Protein AF-A0A830BCZ6-F1 (afdb_monomer_lite)

Radius of gyration: 36.35 Å; chains: 1; bounding box: 75×48×83 Å

Foldseek 3Di:
DVVVVVVVVVVVVVVPPPDDDDDDDDDDDDDDPDDDDPPVVVVVVVVVVVVVVVVVVVCVVVVNDDDPPPDDDCVVVVPDDDCVVVVVCPDPDDPQVPDPVSVVVVVVVVVVVQVVCVVVVNHDDDVCPDPVNVVVVPPD

Structure (mmCIF, N/CA/C/O backbone):
data_AF-A0A830BCZ6-F1
#
_entry.id   AF-A0A830BCZ6-F1
#
loop_
_atom_site.group_PDB
_atom_site.id
_atom_site.type_symbol
_atom_site.label_atom_id
_atom_site.label_alt_id
_atom_site.label_comp_id
_atom_site.label_asym_id
_atom_site.label_entity_id
_atom_site.label_seq_id
_atom_site.pdbx_PDB_ins_code
_atom_site.Cartn_x
_atom_site.Cartn_y
_atom_site.Cartn_z
_atom_site.occupancy
_atom_site.B_iso_or_equiv
_atom_site.auth_seq_id
_atom_site.auth_comp_id
_atom_site.auth_asym_id
_atom_site.auth_atom_id
_atom_site.pdbx_PDB_model_num
ATOM 1 N N . MET A 1 1 ? 10.180 -6.111 14.482 1.00 52.12 1 MET A N 1
ATOM 2 C CA . MET A 1 1 ? 9.856 -5.967 13.036 1.00 52.12 1 MET A CA 1
ATOM 3 C C . MET A 1 1 ? 9.671 -4.517 12.571 1.00 52.12 1 MET A C 1
ATOM 5 O O . MET A 1 1 ? 10.263 -4.176 11.556 1.00 52.12 1 MET A O 1
ATOM 9 N N . ARG A 1 2 ? 8.943 -3.648 13.299 1.00 51.16 2 ARG A N 1
ATOM 10 C CA . ARG A 1 2 ? 8.763 -2.207 12.967 1.00 51.16 2 ARG A CA 1
ATOM 11 C C . ARG A 1 2 ? 10.076 -1.423 12.791 1.00 51.16 2 ARG A C 1
ATOM 13 O O . ARG A 1 2 ? 10.206 -0.626 11.871 1.00 51.16 2 ARG A O 1
ATOM 20 N N . GLU A 1 3 ? 11.080 -1.744 13.604 1.00 49.16 3 GLU A N 1
ATOM 21 C CA . GLU A 1 3 ? 12.450 -1.207 13.534 1.00 49.16 3 GLU A CA 1
ATOM 22 C C . GLU A 1 3 ? 13.163 -1.466 12.193 1.00 49.16 3 GLU A C 1
ATOM 24 O O . GLU A 1 3 ? 13.916 -0.620 11.716 1.00 49.16 3 GLU A O 1
ATOM 29 N N . ARG A 1 4 ? 12.925 -2.621 11.551 1.00 54.00 4 ARG A N 1
ATOM 30 C CA . ARG A 1 4 ? 13.606 -3.001 10.298 1.00 54.00 4 ARG A CA 1
ATOM 31 C C . ARG A 1 4 ? 13.072 -2.224 9.091 1.00 54.00 4 ARG A C 1
ATOM 33 O O . ARG A 1 4 ? 13.857 -1.855 8.223 1.00 54.00 4 ARG A O 1
ATOM 40 N N . VAL A 1 5 ? 11.772 -1.921 9.066 1.00 60.75 5 VAL A N 1
ATOM 41 C CA . VAL A 1 5 ? 11.138 -1.150 7.981 1.00 60.75 5 VAL A CA 1
ATOM 42 C C . VAL A 1 5 ? 11.576 0.319 8.025 1.00 60.75 5 VAL A C 1
ATOM 44 O O . VAL A 1 5 ? 11.979 0.871 7.002 1.00 60.75 5 VAL A O 1
ATOM 47 N N . ASN A 1 6 ? 11.624 0.931 9.215 1.00 57.00 6 ASN A N 1
ATOM 48 C CA . ASN A 1 6 ? 12.098 2.315 9.368 1.00 57.00 6 ASN A CA 1
ATOM 49 C C . ASN A 1 6 ? 13.604 2.481 9.086 1.00 57.00 6 ASN A C 1
ATOM 51 O O . ASN A 1 6 ? 14.035 3.541 8.628 1.00 57.00 6 ASN A O 1
ATOM 55 N N . ARG A 1 7 ? 14.408 1.426 9.277 1.00 55.53 7 ARG A N 1
ATOM 56 C CA . ARG A 1 7 ? 15.836 1.420 8.911 1.00 55.53 7 ARG A CA 1
ATOM 57 C C . ARG A 1 7 ? 16.056 1.412 7.389 1.00 55.53 7 ARG A C 1
ATOM 59 O O . ARG A 1 7 ? 16.981 2.061 6.908 1.00 55.53 7 ARG A O 1
ATOM 66 N N . LEU A 1 8 ? 15.179 0.747 6.631 1.00 57.09 8 LEU A N 1
ATOM 67 C CA . LEU A 1 8 ? 15.207 0.678 5.159 1.00 57.09 8 LEU A CA 1
ATOM 68 C C . LEU A 1 8 ? 14.741 1.972 4.469 1.00 57.09 8 LEU A C 1
ATOM 70 O O . LEU A 1 8 ? 15.201 2.291 3.368 1.00 57.09 8 LEU A O 1
ATOM 74 N N . LEU A 1 9 ? 13.867 2.743 5.122 1.00 58.44 9 LEU A N 1
ATOM 75 C CA . LEU A 1 9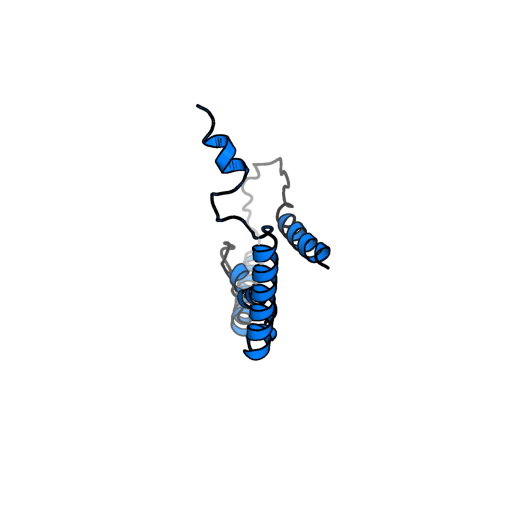 ? 13.459 4.067 4.643 1.00 58.44 9 LEU A CA 1
ATOM 76 C C . LEU A 1 9 ? 14.548 5.129 4.886 1.00 58.44 9 LEU A C 1
ATOM 78 O O . LEU A 1 9 ? 14.776 5.968 4.017 1.00 58.44 9 LEU A O 1
ATOM 82 N N . ARG A 1 10 ? 15.305 5.051 5.995 1.00 52.47 10 ARG A N 1
ATOM 83 C CA . ARG A 1 10 ? 16.457 5.945 6.251 1.00 52.47 10 ARG A CA 1
ATOM 84 C C . ARG A 1 10 ? 17.694 5.630 5.402 1.00 52.47 10 ARG A C 1
ATOM 86 O O . ARG A 1 10 ? 18.443 6.545 5.073 1.00 52.47 10 ARG A O 1
ATOM 93 N N . SER A 1 11 ? 17.910 4.377 4.998 1.00 52.38 11 SER A N 1
ATOM 94 C CA . SER A 1 11 ? 19.041 4.014 4.127 1.00 52.38 11 SER A CA 1
ATOM 95 C C . SER A 1 11 ? 18.840 4.412 2.656 1.00 52.38 11 SER A C 1
ATOM 97 O O . SER A 1 11 ? 19.822 4.596 1.936 1.00 52.38 11 SER A O 1
ATOM 99 N N . ASN A 1 12 ? 17.594 4.622 2.214 1.00 51.78 12 ASN A N 1
ATOM 100 C CA . ASN A 1 12 ? 17.282 5.040 0.842 1.00 51.78 12 ASN A CA 1
ATOM 101 C C . ASN A 1 12 ? 17.456 6.547 0.572 1.00 51.78 12 ASN A C 1
ATOM 103 O O . ASN A 1 12 ? 17.588 6.920 -0.592 1.00 51.78 12 ASN A O 1
ATOM 107 N N . LEU A 1 13 ? 17.523 7.407 1.599 1.00 53.03 13 LEU A N 1
ATOM 108 C CA . LEU A 1 13 ? 17.839 8.838 1.421 1.00 53.03 13 LEU A CA 1
ATOM 109 C C . LEU A 1 13 ? 19.349 9.140 1.369 1.00 53.03 13 LEU A C 1
ATOM 111 O O . LEU A 1 13 ? 19.746 10.163 0.817 1.00 53.03 13 LEU A O 1
ATOM 115 N N . ASN A 1 14 ? 20.203 8.247 1.879 1.00 49.62 14 ASN A N 1
ATOM 116 C CA . ASN A 1 14 ? 21.657 8.465 1.933 1.00 49.62 14 ASN A CA 1
ATOM 117 C C . ASN A 1 14 ? 22.426 7.851 0.749 1.00 49.62 14 ASN A C 1
ATOM 119 O O . ASN A 1 14 ? 23.637 8.028 0.643 1.00 49.62 14 ASN A O 1
ATOM 123 N N . LYS A 1 15 ? 21.743 7.163 -0.178 1.00 47.94 15 LYS A N 1
ATOM 124 C CA . LYS A 1 15 ? 22.367 6.590 -1.386 1.00 47.94 15 LYS A CA 1
ATOM 125 C C . LYS A 1 15 ? 22.443 7.569 -2.570 1.00 47.94 15 LYS A C 1
ATOM 127 O O . LYS A 1 15 ? 23.009 7.235 -3.603 1.00 47.94 15 LYS A O 1
ATOM 132 N N . THR A 1 16 ? 21.917 8.787 -2.417 1.00 52.16 16 THR A N 1
ATOM 133 C CA . THR A 1 16 ? 21.953 9.863 -3.430 1.00 52.16 16 THR A CA 1
ATOM 134 C C . THR A 1 16 ? 22.874 11.033 -3.063 1.00 52.16 16 THR A C 1
ATOM 136 O O . THR A 1 16 ? 22.739 12.112 -3.628 1.00 52.16 16 THR A O 1
ATOM 139 N N . ARG A 1 17 ? 23.823 10.851 -2.135 1.00 51.56 17 ARG A N 1
ATOM 140 C CA . ARG A 1 17 ? 24.838 11.862 -1.784 1.00 51.56 17 ARG A CA 1
ATOM 141 C C . ARG A 1 17 ? 26.237 11.248 -1.704 1.00 51.56 17 ARG A C 1
ATOM 143 O O . ARG A 1 17 ? 26.837 11.234 -0.642 1.00 51.56 17 ARG A O 1
ATOM 150 N N . LYS A 1 18 ? 26.745 10.686 -2.802 1.00 46.97 18 LYS A N 1
ATOM 151 C CA . LYS A 1 18 ? 28.166 10.311 -2.944 1.00 46.97 18 LYS A CA 1
ATOM 152 C C . LYS A 1 18 ? 28.578 10.351 -4.416 1.00 46.97 18 LYS A C 1
ATOM 154 O O . LYS A 1 18 ? 28.673 9.321 -5.065 1.00 46.97 18 LYS A O 1
ATOM 159 N N . VAL A 1 19 ? 28.765 11.568 -4.914 1.00 46.22 19 VAL A N 1
ATOM 160 C CA . VAL A 1 19 ? 29.844 11.953 -5.840 1.00 46.22 19 VAL A CA 1
ATOM 161 C C . VAL A 1 19 ? 29.972 13.471 -5.727 1.00 46.22 19 VAL A C 1
ATOM 163 O O . VAL A 1 19 ? 29.390 14.230 -6.490 1.00 46.22 19 VAL A O 1
ATOM 166 N N . ALA A 1 20 ? 30.651 13.906 -4.670 1.00 46.62 20 ALA A N 1
ATOM 167 C CA . ALA A 1 20 ? 31.308 15.201 -4.636 1.00 46.62 20 ALA A CA 1
ATOM 168 C C . ALA A 1 20 ? 32.793 14.873 -4.789 1.00 46.62 20 ALA A C 1
ATOM 170 O O . ALA A 1 20 ? 33.416 14.382 -3.851 1.00 46.62 20 ALA A O 1
ATOM 171 N N . ILE A 1 21 ? 33.302 15.022 -6.008 1.00 46.19 21 ILE A N 1
ATOM 172 C CA . ILE A 1 21 ? 34.733 15.013 -6.296 1.00 46.19 21 ILE A CA 1
ATOM 173 C C . ILE A 1 21 ? 35.064 16.469 -6.630 1.00 46.19 21 ILE A C 1
ATOM 175 O O . ILE A 1 21 ? 34.479 17.001 -7.576 1.00 46.19 21 ILE A O 1
ATOM 179 N N . PRO A 1 22 ? 35.931 17.141 -5.857 1.00 48.66 22 PRO A N 1
ATOM 180 C CA . PRO A 1 22 ? 36.467 18.431 -6.245 1.00 48.66 22 PRO A CA 1
ATOM 181 C C . PRO A 1 22 ? 37.567 18.178 -7.278 1.00 48.66 22 PRO A C 1
ATOM 183 O O . PRO A 1 22 ? 38.610 17.623 -6.945 1.00 48.66 22 PRO A O 1
ATOM 186 N N . ILE A 1 23 ? 37.336 18.549 -8.536 1.00 44.09 23 ILE A N 1
ATOM 187 C CA . ILE A 1 23 ? 38.417 18.630 -9.521 1.00 44.09 23 ILE A CA 1
ATOM 188 C C . ILE A 1 23 ? 38.796 20.100 -9.615 1.00 44.09 23 ILE A C 1
ATOM 190 O O . ILE A 1 23 ? 38.206 20.891 -10.347 1.00 44.09 23 ILE A O 1
ATOM 194 N N . SER A 1 24 ? 39.755 20.457 -8.771 1.00 44.53 24 SER A N 1
ATOM 195 C CA . SER A 1 24 ? 40.720 21.496 -9.071 1.00 44.53 24 SER A CA 1
ATOM 196 C C . SER A 1 24 ? 41.476 21.145 -10.354 1.00 44.53 24 SER A C 1
ATOM 198 O O . SER A 1 24 ? 41.811 19.980 -10.564 1.00 44.53 24 SER A O 1
ATOM 200 N N . LEU A 1 25 ? 41.871 22.195 -11.072 1.00 41.56 25 LEU A N 1
ATOM 201 C CA . LEU A 1 25 ? 42.977 22.254 -12.029 1.00 41.56 25 LEU A CA 1
ATOM 202 C C . LEU A 1 25 ? 42.684 21.949 -13.511 1.00 41.56 25 LEU A C 1
ATOM 204 O O . LEU A 1 25 ? 42.036 20.977 -13.884 1.00 41.56 25 LEU A O 1
ATOM 208 N N . SER A 1 26 ? 43.271 22.833 -14.323 1.00 39.03 26 SER A N 1
ATOM 209 C CA . SER A 1 26 ? 43.520 22.779 -15.768 1.00 39.03 26 SER A CA 1
ATOM 210 C C . SER A 1 26 ? 42.316 22.870 -16.710 1.00 39.03 26 SER A C 1
ATOM 212 O O . SER A 1 26 ? 41.943 21.932 -17.406 1.00 39.03 26 SER A O 1
ATOM 214 N N . ILE A 1 27 ? 41.795 24.093 -16.807 1.00 49.62 27 ILE A N 1
ATOM 215 C CA . ILE A 1 27 ? 41.535 24.717 -18.110 1.00 49.62 27 ILE A CA 1
ATOM 216 C C . ILE A 1 27 ? 42.897 24.880 -18.812 1.00 49.62 27 ILE A C 1
ATOM 218 O O . ILE A 1 27 ? 43.868 25.230 -18.144 1.00 49.62 27 ILE A O 1
ATOM 222 N N . LEU A 1 28 ? 42.920 24.663 -20.134 1.00 43.16 28 LEU A N 1
ATOM 223 C CA . LEU A 1 28 ? 44.060 24.626 -21.071 1.00 43.16 28 LEU A CA 1
ATOM 224 C C . LEU A 1 28 ? 44.629 23.222 -21.338 1.00 43.16 28 LEU A C 1
ATOM 226 O O . LEU A 1 28 ? 45.615 22.800 -20.748 1.00 43.16 28 LEU A O 1
ATOM 230 N N . CYS A 1 29 ? 44.075 22.556 -22.348 1.00 32.72 29 CYS A N 1
ATOM 231 C CA . CYS A 1 29 ? 44.924 21.986 -23.387 1.00 32.72 29 CYS A CA 1
ATOM 232 C C . CYS A 1 29 ? 44.204 22.161 -24.726 1.00 32.72 29 CYS A C 1
ATOM 234 O O . CYS A 1 29 ? 43.137 21.598 -24.973 1.00 32.72 29 CYS A O 1
ATOM 236 N N . SER A 1 30 ? 44.754 23.079 -25.507 1.00 41.44 30 SER A N 1
ATOM 237 C CA . SER A 1 30 ? 44.387 23.409 -26.873 1.00 41.44 30 SER A CA 1
ATOM 238 C C . SER A 1 30 ? 44.472 22.192 -27.793 1.00 41.44 30 SER A C 1
ATOM 240 O O . SER A 1 30 ? 45.204 21.250 -27.518 1.00 41.44 30 SER A O 1
ATOM 242 N N . CYS A 1 31 ? 43.732 22.272 -28.901 1.00 44.41 31 CYS A N 1
ATOM 243 C CA . CYS A 1 31 ? 43.979 21.596 -30.172 1.00 44.41 31 CYS A CA 1
ATOM 244 C C . CYS A 1 31 ? 45.229 20.707 -30.238 1.00 44.41 31 CYS A C 1
ATOM 246 O O . CYS A 1 31 ? 46.338 21.214 -30.378 1.00 44.41 31 CYS A O 1
ATOM 248 N N . GLU A 1 32 ? 45.012 19.400 -30.360 1.00 41.47 32 GLU A N 1
ATOM 249 C CA . GLU A 1 32 ? 45.875 18.574 -31.198 1.00 41.47 32 GLU A CA 1
ATOM 250 C C . GLU A 1 32 ? 44.998 17.749 -32.145 1.00 41.47 32 GLU A C 1
ATOM 252 O O . GLU A 1 32 ? 44.733 16.561 -31.979 1.00 41.47 32 GLU A O 1
ATOM 257 N N . MET A 1 33 ? 44.469 18.451 -33.149 1.00 48.62 33 MET A N 1
ATOM 258 C CA . MET A 1 33 ? 44.138 17.836 -34.425 1.00 48.62 33 MET A CA 1
ATOM 259 C C . MET A 1 33 ? 45.460 17.652 -35.169 1.00 48.62 33 MET A C 1
ATOM 261 O O . MET A 1 33 ? 45.967 18.611 -35.743 1.00 48.62 33 MET A O 1
ATOM 265 N N . SER A 1 34 ? 46.010 16.439 -35.169 1.00 39.25 34 SER A N 1
ATOM 266 C CA . SER A 1 34 ? 47.044 16.062 -36.132 1.00 39.25 34 SER A CA 1
ATOM 267 C C . SER A 1 34 ? 46.750 14.696 -36.739 1.00 39.25 34 SER A C 1
ATOM 269 O O . SER A 1 34 ? 46.638 13.667 -36.079 1.00 39.25 34 SER A O 1
ATOM 271 N N . VAL A 1 35 ? 46.548 14.780 -38.046 1.00 53.47 35 VAL A N 1
ATOM 272 C CA . VAL A 1 35 ? 46.290 13.770 -39.066 1.00 53.47 35 VAL A CA 1
ATOM 273 C C . VAL A 1 35 ? 47.262 12.583 -39.043 1.00 53.47 35 VAL A C 1
ATOM 275 O O . VAL A 1 35 ? 48.473 12.756 -38.977 1.00 53.47 35 VAL A O 1
ATOM 278 N N . GLY A 1 36 ? 46.728 11.368 -39.216 1.00 40.03 36 GLY A N 1
ATOM 279 C CA . GLY A 1 36 ? 47.533 10.180 -39.508 1.00 40.03 36 GLY A CA 1
ATOM 280 C C . GLY A 1 36 ? 46.730 8.876 -39.578 1.00 40.03 36 GLY A C 1
ATOM 281 O O . GLY A 1 36 ? 46.380 8.317 -38.547 1.00 40.03 36 GLY A O 1
ATOM 282 N N . SER A 1 37 ? 46.520 8.362 -40.800 1.00 43.09 37 SER A N 1
ATOM 283 C CA . SER A 1 37 ? 45.940 7.059 -41.216 1.00 43.09 37 SER A CA 1
ATOM 284 C C . SER A 1 37 ? 44.405 6.966 -41.418 1.00 43.09 37 SER A C 1
ATOM 286 O O . SER A 1 37 ? 43.611 6.639 -40.537 1.00 43.09 37 SER A O 1
ATOM 288 N N . SER A 1 38 ? 43.983 7.199 -42.669 1.00 56.03 38 SER A N 1
ATOM 289 C CA . SER A 1 38 ? 42.585 7.269 -43.133 1.00 56.03 38 SER A CA 1
ATOM 290 C C . SER A 1 38 ? 41.793 5.952 -43.063 1.00 56.03 38 SER A C 1
ATOM 292 O O . SER A 1 38 ? 40.565 5.982 -43.016 1.00 56.03 38 SER A O 1
ATOM 294 N N . LEU A 1 39 ? 42.448 4.787 -43.004 1.00 53.34 39 LEU A N 1
ATOM 295 C CA . LEU A 1 39 ? 41.757 3.488 -43.018 1.00 53.34 39 LEU A CA 1
ATOM 296 C C . LEU A 1 39 ? 41.346 3.000 -41.616 1.00 53.34 39 LEU A C 1
ATOM 298 O O . LEU A 1 39 ? 40.351 2.292 -41.476 1.00 53.34 39 LEU A O 1
ATOM 302 N N . GLY A 1 40 ? 42.091 3.373 -40.570 1.00 65.31 40 GLY A N 1
ATOM 303 C CA . GLY A 1 40 ? 41.769 3.012 -39.182 1.00 65.31 40 GLY A CA 1
ATOM 304 C C . GLY A 1 40 ? 40.559 3.782 -38.648 1.00 65.31 40 GLY A C 1
ATOM 305 O O . GLY A 1 40 ? 39.695 3.207 -37.992 1.00 65.31 40 GLY A O 1
ATOM 306 N N . SER A 1 41 ? 40.448 5.061 -39.016 1.00 73.19 41 SER A N 1
ATOM 307 C CA . SER A 1 41 ? 39.318 5.926 -38.654 1.00 73.19 41 SER A CA 1
ATOM 308 C C . SER A 1 41 ? 37.983 5.412 -39.216 1.00 73.19 41 SER A C 1
ATOM 310 O O . SER A 1 41 ? 37.017 5.267 -38.468 1.00 73.19 41 SER A O 1
ATOM 312 N N . LEU A 1 42 ? 37.945 5.022 -40.498 1.00 80.00 42 LEU A N 1
ATOM 313 C CA . LEU A 1 42 ? 36.751 4.451 -41.138 1.00 80.00 42 LEU A CA 1
ATOM 314 C C . LEU A 1 42 ? 36.332 3.107 -40.528 1.00 80.00 42 LEU A C 1
ATOM 316 O O . LEU A 1 42 ? 35.143 2.876 -40.307 1.00 80.00 42 LEU A O 1
ATOM 320 N N . LYS A 1 43 ? 37.299 2.235 -40.211 1.00 85.81 43 LYS A N 1
ATOM 321 C CA . LYS A 1 43 ? 37.031 0.961 -39.522 1.00 85.81 43 LYS A CA 1
ATOM 322 C C . LYS A 1 43 ? 36.381 1.189 -38.156 1.00 85.81 43 LYS A C 1
ATOM 324 O O . LYS A 1 43 ? 35.438 0.483 -37.813 1.00 85.81 43 LYS A O 1
ATOM 329 N N . ASN A 1 44 ? 36.833 2.201 -37.416 1.00 86.44 44 ASN A N 1
ATOM 330 C CA . ASN A 1 44 ? 36.273 2.548 -36.111 1.00 86.44 44 ASN A CA 1
ATOM 331 C C . ASN A 1 44 ? 34.850 3.113 -36.221 1.00 86.44 44 ASN A C 1
ATOM 333 O O . ASN A 1 44 ? 33.982 2.715 -35.449 1.00 86.44 44 ASN A O 1
ATOM 337 N N . VAL A 1 45 ? 34.580 3.968 -37.214 1.00 90.31 45 VAL A N 1
ATOM 338 C CA . VAL A 1 45 ? 33.226 4.495 -37.474 1.00 90.31 45 VAL A CA 1
ATOM 339 C C . VAL A 1 45 ? 32.256 3.373 -37.860 1.00 90.31 45 VAL A C 1
ATOM 341 O O . VAL A 1 45 ? 31.137 3.315 -37.348 1.00 90.31 45 VAL A O 1
ATOM 344 N N . LEU A 1 46 ? 32.685 2.444 -38.721 1.00 90.94 46 LEU A N 1
ATOM 345 C CA . LEU A 1 46 ? 31.872 1.291 -39.114 1.00 90.94 46 LEU A CA 1
ATOM 346 C C . LEU A 1 46 ? 31.611 0.350 -37.931 1.00 90.94 46 LEU A C 1
ATOM 348 O O . LEU A 1 46 ? 30.487 -0.117 -37.752 1.00 90.94 46 LEU A O 1
ATOM 352 N N . ALA A 1 47 ? 32.626 0.103 -37.100 1.00 91.38 47 ALA A N 1
ATOM 353 C CA . ALA A 1 47 ? 32.478 -0.689 -35.885 1.00 91.38 47 ALA A CA 1
ATOM 354 C C . ALA A 1 47 ? 31.487 -0.039 -34.904 1.00 91.38 47 ALA A C 1
ATOM 356 O O . ALA A 1 47 ? 30.606 -0.716 -34.377 1.00 91.38 47 ALA A O 1
ATOM 357 N N . GLU A 1 48 ? 31.564 1.279 -34.702 1.00 89.31 48 GLU A N 1
ATOM 358 C CA . GLU A 1 48 ? 30.625 2.015 -33.852 1.00 89.31 48 GLU A CA 1
ATOM 359 C C . GLU A 1 48 ? 29.184 1.928 -34.386 1.00 89.31 48 GLU A C 1
ATOM 361 O O . GLU A 1 48 ? 28.249 1.674 -33.622 1.00 89.31 48 GLU A O 1
ATOM 366 N N . ALA A 1 49 ? 28.996 2.081 -35.700 1.00 91.06 49 ALA A N 1
ATOM 367 C CA . ALA A 1 49 ? 27.696 1.942 -36.354 1.00 91.06 49 ALA A CA 1
ATOM 368 C C . ALA A 1 49 ? 27.125 0.518 -36.222 1.00 91.06 49 ALA A C 1
ATOM 370 O O . ALA A 1 49 ? 25.946 0.355 -35.901 1.00 91.06 49 ALA A O 1
ATOM 371 N N . ALA A 1 50 ? 27.959 -0.515 -36.387 1.00 94.12 50 ALA A N 1
ATOM 372 C CA . ALA A 1 50 ? 27.557 -1.906 -36.192 1.00 94.12 50 ALA A CA 1
ATOM 373 C C . ALA A 1 50 ? 27.108 -2.168 -34.743 1.00 94.12 50 ALA A C 1
ATOM 375 O O . ALA A 1 50 ? 26.052 -2.760 -34.513 1.00 94.12 50 ALA A O 1
ATOM 376 N N . MET A 1 51 ? 27.849 -1.659 -33.752 1.00 92.00 51 MET A N 1
ATOM 377 C CA . MET A 1 51 ? 27.490 -1.792 -32.335 1.00 92.00 51 MET A CA 1
ATOM 378 C C . MET A 1 51 ? 26.192 -1.050 -31.989 1.00 92.00 51 MET A C 1
ATOM 380 O O . MET A 1 51 ? 25.363 -1.570 -31.235 1.00 92.00 51 MET A O 1
ATOM 384 N N . LYS A 1 52 ? 25.957 0.130 -32.577 1.00 90.94 52 LYS A N 1
ATOM 385 C CA . LYS A 1 52 ? 24.669 0.838 -32.474 1.00 90.94 52 LYS A CA 1
ATOM 386 C C . LYS A 1 52 ? 23.520 -0.017 -33.023 1.00 90.94 52 LYS A C 1
ATOM 388 O O . LYS A 1 52 ? 22.532 -0.203 -32.319 1.00 90.94 52 LYS A O 1
ATOM 393 N N . GLY A 1 53 ? 23.684 -0.632 -34.195 1.00 92.56 53 GLY A N 1
ATOM 394 C CA . GLY A 1 53 ? 22.676 -1.526 -34.779 1.00 92.56 53 GLY A CA 1
ATOM 395 C C . GLY A 1 53 ? 22.368 -2.753 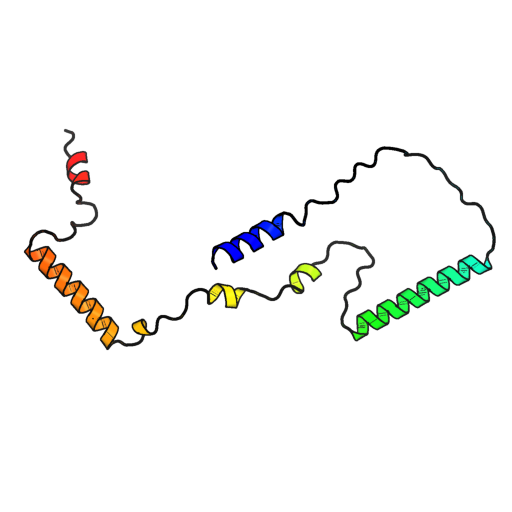-33.911 1.00 92.56 53 GLY A C 1
ATOM 396 O O . GLY A 1 53 ? 21.205 -3.08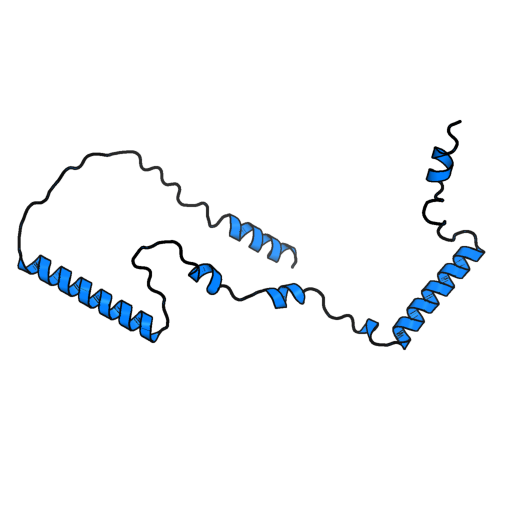1 -33.682 1.00 92.56 53 GLY A O 1
ATOM 397 N N . VAL A 1 54 ? 23.394 -3.397 -33.345 1.00 94.44 54 VAL A N 1
ATOM 398 C CA . VAL A 1 54 ? 23.219 -4.542 -32.431 1.00 94.44 54 VAL A CA 1
ATOM 399 C C . VAL A 1 54 ? 22.497 -4.129 -31.145 1.00 94.44 54 VAL A C 1
ATOM 401 O O . VAL A 1 54 ? 21.590 -4.825 -30.682 1.00 94.44 54 VAL A O 1
ATOM 404 N N . THR A 1 55 ? 2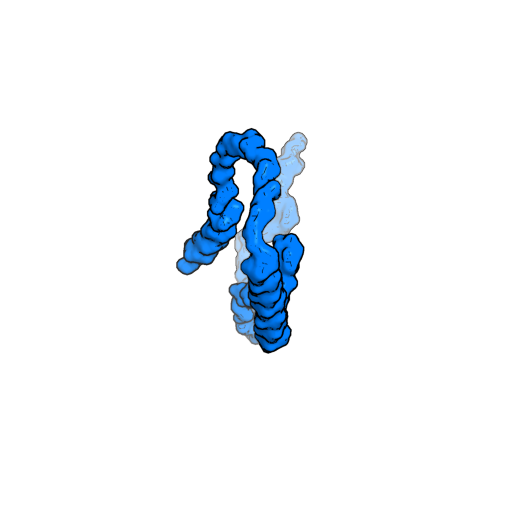2.872 -2.993 -30.551 1.00 92.69 55 THR A N 1
ATOM 405 C CA . THR A 1 55 ? 22.212 -2.493 -29.333 1.00 92.69 55 THR A CA 1
ATOM 406 C C . THR A 1 55 ? 20.764 -2.084 -29.585 1.00 92.69 55 THR A C 1
ATOM 408 O O . THR A 1 55 ? 19.912 -2.325 -28.728 1.00 92.69 55 THR A O 1
ATOM 411 N N . GLU A 1 56 ? 20.463 -1.554 -30.768 1.00 93.12 56 GLU A N 1
ATOM 412 C CA . GLU A 1 56 ? 19.105 -1.256 -31.202 1.00 93.12 56 GLU A CA 1
ATOM 413 C C . GLU A 1 56 ? 18.277 -2.526 -31.421 1.00 93.12 56 GLU A C 1
ATOM 415 O O . GLU A 1 56 ? 17.180 -2.638 -30.875 1.00 93.12 56 GLU A O 1
ATOM 420 N N . ALA A 1 57 ? 18.810 -3.523 -32.132 1.00 95.25 57 ALA A N 1
ATOM 421 C CA . ALA A 1 57 ? 18.145 -4.811 -32.317 1.00 95.25 57 ALA A CA 1
ATOM 422 C C . ALA A 1 57 ? 17.847 -5.488 -30.969 1.00 95.25 57 ALA A C 1
ATOM 424 O O . ALA A 1 57 ? 16.722 -5.920 -30.718 1.00 95.25 57 ALA A O 1
ATOM 425 N N . ARG A 1 58 ? 18.817 -5.488 -30.046 1.00 95.31 58 ARG A N 1
ATOM 426 C CA . ARG A 1 58 ? 18.634 -5.973 -28.670 1.00 95.31 58 ARG A CA 1
ATOM 427 C C . ARG A 1 58 ? 17.508 -5.228 -27.954 1.00 95.31 58 ARG A C 1
ATOM 429 O O . ARG A 1 58 ? 16.682 -5.847 -27.285 1.00 95.31 58 ARG A O 1
ATOM 436 N N . ALA A 1 59 ? 17.495 -3.903 -28.056 1.00 93.81 59 ALA A N 1
ATOM 437 C CA . ALA A 1 59 ? 16.490 -3.072 -27.416 1.00 93.81 59 ALA A CA 1
ATOM 438 C C . ALA A 1 59 ? 15.082 -3.352 -27.952 1.00 93.81 59 ALA A C 1
ATOM 440 O O . ALA A 1 59 ? 14.150 -3.472 -27.158 1.00 93.81 59 ALA A O 1
ATOM 441 N N . ARG A 1 60 ? 14.953 -3.551 -29.269 1.00 93.62 60 ARG A N 1
ATOM 442 C CA . ARG A 1 60 ? 13.701 -3.933 -29.933 1.00 93.62 60 ARG A CA 1
ATOM 443 C C . ARG A 1 60 ? 13.210 -5.314 -29.487 1.00 93.62 60 ARG A C 1
ATOM 445 O O . ARG A 1 60 ? 12.036 -5.447 -29.166 1.00 93.62 60 ARG A O 1
ATOM 452 N N . ILE A 1 61 ? 14.097 -6.311 -29.400 1.00 96.62 61 ILE A N 1
ATOM 453 C CA . ILE A 1 61 ? 13.737 -7.687 -29.006 1.00 96.62 61 ILE A CA 1
ATOM 454 C C . ILE A 1 61 ? 13.276 -7.757 -27.543 1.00 96.62 61 ILE A C 1
ATOM 456 O O . ILE A 1 61 ? 12.259 -8.373 -27.240 1.00 96.62 61 ILE A O 1
ATOM 460 N N . PHE A 1 62 ? 14.008 -7.122 -26.624 1.00 94.56 62 PHE A N 1
ATOM 461 C CA . PHE A 1 62 ? 13.759 -7.243 -25.180 1.00 94.56 62 PHE A CA 1
ATOM 462 C C . PHE A 1 62 ? 12.981 -6.062 -24.579 1.00 94.56 62 PHE A C 1
ATOM 464 O O . PHE A 1 62 ? 12.880 -5.947 -23.354 1.00 94.56 62 PHE A O 1
ATOM 471 N N . GLY A 1 63 ? 12.470 -5.152 -25.414 1.00 91.25 63 GLY A N 1
ATOM 472 C CA . GLY A 1 63 ? 11.736 -3.965 -24.971 1.00 91.25 63 GLY A CA 1
ATOM 473 C C . GLY A 1 63 ? 12.565 -3.036 -24.077 1.00 91.25 63 GLY A C 1
ATOM 474 O O . GLY A 1 63 ? 12.051 -2.463 -23.114 1.00 91.25 63 GLY A O 1
ATOM 475 N N . HIS A 1 64 ? 13.870 -2.912 -24.330 1.00 91.62 64 HIS A N 1
ATOM 476 C CA . HIS A 1 64 ? 14.699 -1.936 -23.626 1.00 91.62 64 HIS A CA 1
ATOM 477 C C . HIS A 1 64 ? 14.557 -0.556 -24.269 1.00 91.62 64 HIS A C 1
ATOM 479 O O . HIS A 1 64 ? 14.608 -0.417 -25.484 1.00 91.62 64 HIS A O 1
ATOM 485 N N . VAL A 1 65 ? 14.436 0.487 -23.452 1.00 88.75 65 VAL A N 1
ATOM 486 C CA . VAL A 1 65 ? 14.423 1.869 -23.943 1.00 88.75 65 VAL A CA 1
ATOM 487 C C . VAL A 1 65 ? 15.852 2.401 -23.986 1.00 88.75 65 VAL A C 1
ATOM 489 O O . VAL A 1 65 ? 16.521 2.478 -22.951 1.00 88.75 65 VAL A O 1
ATOM 492 N N . LEU A 1 66 ? 16.312 2.773 -25.180 1.00 90.00 66 LEU A N 1
ATOM 493 C CA . LEU A 1 66 ? 17.593 3.445 -25.398 1.00 90.00 66 LEU A CA 1
ATOM 494 C C . LEU A 1 66 ? 17.448 4.951 -25.143 1.00 90.00 66 LEU A C 1
ATOM 496 O O . LEU A 1 66 ? 16.427 5.549 -25.472 1.00 90.00 66 LEU A O 1
ATOM 500 N N . ASN A 1 67 ? 18.472 5.569 -24.552 1.00 87.81 67 ASN A N 1
ATOM 501 C CA . ASN A 1 67 ? 18.509 7.007 -24.281 1.00 87.81 67 ASN A CA 1
ATOM 502 C C . ASN A 1 67 ? 19.802 7.614 -24.847 1.00 87.81 67 ASN A C 1
ATOM 504 O O . ASN A 1 67 ? 20.792 7.695 -24.117 1.00 87.81 67 ASN A O 1
ATOM 508 N N . PRO A 1 68 ? 19.813 8.019 -26.128 1.00 85.19 68 PRO A N 1
ATOM 509 C CA . PRO A 1 68 ? 21.016 8.541 -26.774 1.00 85.19 68 PRO A CA 1
ATOM 510 C C . PRO A 1 68 ? 21.448 9.902 -26.206 1.00 85.19 68 PRO A C 1
ATOM 512 O O . PRO A 1 68 ? 22.633 10.208 -26.188 1.00 85.19 68 PRO A O 1
ATOM 515 N N . THR A 1 69 ? 20.510 10.703 -25.689 1.00 88.12 69 THR A N 1
ATOM 516 C CA . THR A 1 69 ? 20.770 12.046 -25.136 1.00 88.12 69 THR A CA 1
ATOM 517 C C . THR A 1 69 ? 21.208 12.012 -23.665 1.00 88.12 69 THR A C 1
ATOM 519 O O . THR A 1 69 ? 21.610 13.032 -23.114 1.00 88.12 69 THR A O 1
ATOM 522 N N . GLY A 1 70 ? 21.083 10.868 -22.982 1.00 84.94 70 GLY A N 1
ATOM 523 C CA . GLY A 1 70 ? 21.458 10.717 -21.569 1.00 84.94 70 GLY A CA 1
ATOM 524 C C . GLY A 1 70 ? 20.587 11.499 -20.574 1.00 84.94 70 GLY A C 1
ATOM 525 O O . GLY A 1 70 ? 20.864 11.497 -19.375 1.00 84.94 70 GLY A O 1
ATOM 526 N N . GLN A 1 71 ? 19.509 12.139 -21.035 1.00 90.00 71 GLN A N 1
ATOM 527 C CA . GLN A 1 71 ? 18.637 12.956 -20.190 1.00 90.00 71 GLN A CA 1
ATOM 528 C C . GLN A 1 71 ? 17.798 12.102 -19.241 1.00 90.00 71 GLN A C 1
ATOM 530 O O . GLN A 1 71 ? 17.489 10.939 -19.509 1.00 90.00 71 GLN A O 1
ATOM 535 N N . ARG A 1 72 ? 17.396 12.665 -18.102 1.00 90.00 72 ARG A N 1
ATOM 536 C CA . ARG A 1 72 ? 16.613 11.921 -17.112 1.00 90.00 72 ARG A CA 1
ATOM 537 C C .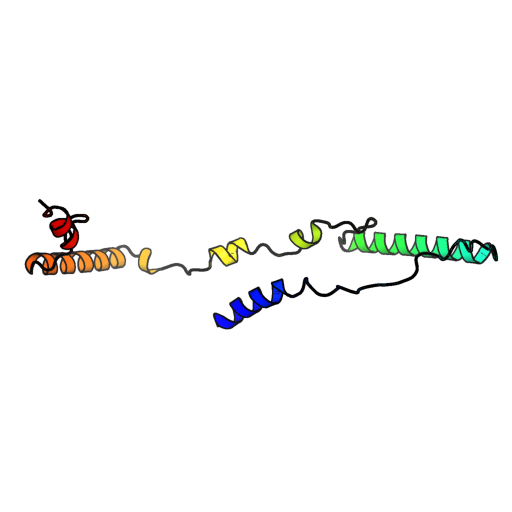 ARG A 1 72 ? 15.226 11.568 -17.666 1.00 90.00 72 ARG A C 1
ATOM 539 O O . ARG A 1 72 ? 14.374 12.435 -17.801 1.00 90.00 72 ARG A O 1
ATOM 546 N N . SER A 1 73 ? 14.971 10.279 -17.894 1.00 88.69 73 SER A N 1
ATOM 547 C CA . SER A 1 73 ? 13.670 9.771 -18.346 1.00 88.69 73 SER A CA 1
ATOM 548 C C . SER A 1 73 ? 12.805 9.222 -17.199 1.00 88.69 73 SER A C 1
ATOM 550 O O . SER A 1 73 ? 13.295 8.847 -16.126 1.00 88.69 73 SER A O 1
ATOM 552 N N . ALA A 1 74 ? 11.493 9.110 -17.437 1.00 91.00 74 ALA A N 1
ATOM 553 C CA . ALA A 1 74 ? 10.527 8.535 -16.490 1.00 91.00 74 ALA A CA 1
ATOM 554 C C . ALA A 1 74 ? 10.680 7.011 -16.290 1.00 91.00 74 ALA A C 1
ATOM 556 O O . ALA A 1 74 ? 10.017 6.416 -15.439 1.00 91.00 74 ALA A O 1
ATOM 557 N N . HIS A 1 75 ? 11.604 6.368 -17.007 1.00 91.38 75 HIS A N 1
ATOM 558 C CA . HIS A 1 75 ? 11.814 4.922 -16.991 1.00 91.38 75 HIS A CA 1
ATOM 559 C C . HIS A 1 75 ? 12.120 4.363 -15.587 1.00 91.38 75 HIS A C 1
ATOM 561 O O . HIS A 1 75 ? 11.792 3.216 -15.270 1.00 91.38 75 HIS A O 1
ATOM 567 N N . LYS A 1 76 ? 12.731 5.171 -14.708 1.00 89.75 76 LYS A N 1
ATOM 568 C CA . LYS A 1 76 ? 12.987 4.791 -13.308 1.00 89.75 76 LYS A CA 1
ATOM 569 C C . LYS A 1 76 ? 11.714 4.769 -12.458 1.00 89.75 76 LYS A C 1
ATOM 571 O O . LYS A 1 76 ? 11.660 4.009 -11.496 1.00 89.75 76 LYS A O 1
ATOM 576 N N . LEU A 1 77 ? 10.729 5.612 -12.769 1.00 91.06 77 LEU A N 1
ATOM 577 C CA . LEU A 1 77 ? 9.439 5.622 -12.077 1.00 91.06 77 LEU A CA 1
ATOM 578 C C . LEU A 1 77 ? 8.589 4.437 -12.533 1.00 91.06 77 LEU A C 1
ATOM 580 O O . LEU A 1 77 ? 8.128 3.686 -11.685 1.00 91.06 77 LEU A O 1
ATOM 584 N N . LEU A 1 78 ? 8.485 4.214 -13.845 1.00 91.38 78 LEU A N 1
ATOM 585 C CA . LEU A 1 78 ? 7.658 3.147 -14.424 1.00 91.38 78 LEU A CA 1
ATOM 586 C C . LEU A 1 78 ? 8.140 1.730 -14.066 1.00 91.38 78 LEU A C 1
ATOM 588 O O . LEU A 1 78 ? 7.336 0.815 -13.946 1.00 91.38 78 LEU A O 1
ATOM 592 N N . ARG A 1 79 ? 9.447 1.534 -13.837 1.00 91.31 79 ARG A N 1
ATOM 593 C CA . ARG A 1 79 ? 9.992 0.244 -13.365 1.00 91.31 79 ARG A CA 1
ATOM 594 C C . ARG A 1 79 ? 9.619 -0.095 -11.921 1.00 91.31 79 ARG A C 1
ATOM 596 O O . ARG A 1 79 ? 9.800 -1.237 -11.500 1.00 91.31 79 ARG A O 1
ATOM 603 N N . LYS A 1 80 ? 9.168 0.879 -11.127 1.00 93.88 80 LYS A N 1
ATOM 604 C CA . LYS A 1 80 ? 8.723 0.604 -9.762 1.00 93.88 80 LYS A CA 1
ATOM 605 C C . LYS A 1 80 ? 7.340 -0.024 -9.839 1.00 93.88 80 LYS A C 1
ATOM 607 O O . LYS A 1 80 ? 6.430 0.549 -10.424 1.00 93.88 80 LYS A O 1
ATOM 612 N N . LYS A 1 81 ? 7.177 -1.184 -9.208 1.00 93.44 81 LYS A N 1
ATOM 613 C CA . LYS A 1 81 ? 5.856 -1.796 -9.044 1.00 93.44 81 LYS A CA 1
ATOM 614 C C . LYS A 1 81 ? 4.969 -0.846 -8.238 1.00 93.44 81 LYS A C 1
ATOM 616 O O . LYS A 1 81 ? 5.431 -0.288 -7.240 1.00 93.44 81 LYS A O 1
ATOM 621 N N . LEU A 1 82 ? 3.721 -0.675 -8.667 1.00 92.88 82 LEU A N 1
ATOM 622 C CA . LEU A 1 82 ? 2.726 0.076 -7.909 1.00 92.88 82 LEU A CA 1
ATOM 623 C C . LEU A 1 82 ? 2.553 -0.585 -6.534 1.00 92.88 82 LEU A C 1
ATOM 625 O O . LEU A 1 82 ? 2.428 -1.804 -6.429 1.00 92.88 82 LEU A O 1
ATOM 629 N N . ILE A 1 83 ? 2.621 0.219 -5.473 1.00 93.81 83 ILE A N 1
ATOM 630 C CA . ILE A 1 83 ? 2.559 -0.256 -4.078 1.00 93.81 83 ILE A CA 1
ATOM 631 C C . ILE A 1 83 ? 1.189 0.075 -3.456 1.00 93.81 83 ILE A C 1
ATOM 633 O O . ILE A 1 83 ? 0.914 -0.355 -2.343 1.00 93.81 83 ILE A O 1
ATOM 637 N N . GLY A 1 84 ? 0.319 0.802 -4.172 1.00 94.44 84 GLY A N 1
ATOM 638 C CA . GLY A 1 84 ? -0.957 1.330 -3.672 1.00 94.44 84 GLY A CA 1
ATOM 639 C C . GLY A 1 84 ? -1.804 0.290 -2.946 1.00 94.44 84 GLY A C 1
ATOM 640 O O . GLY A 1 84 ? -2.070 0.459 -1.761 1.00 94.44 84 GLY A O 1
ATOM 641 N N . ASP A 1 85 ? -2.111 -0.828 -3.604 1.00 90.62 85 ASP A N 1
ATOM 642 C CA . ASP A 1 85 ? -2.964 -1.882 -3.035 1.00 90.62 85 ASP A CA 1
ATOM 643 C C . ASP A 1 85 ? -2.363 -2.497 -1.767 1.00 90.62 85 ASP A C 1
ATOM 645 O O . ASP A 1 85 ? -3.054 -2.741 -0.781 1.00 90.62 85 ASP A O 1
ATOM 649 N N . LYS A 1 86 ? -1.038 -2.683 -1.753 1.00 91.75 86 LYS A N 1
ATOM 650 C CA . LYS A 1 86 ? -0.323 -3.219 -0.587 1.00 91.75 86 LYS A CA 1
ATOM 651 C C . LYS A 1 86 ? -0.304 -2.243 0.584 1.00 91.75 86 LYS A C 1
ATOM 653 O O . LYS A 1 86 ? -0.302 -2.680 1.728 1.00 91.75 86 LYS A O 1
ATOM 658 N N . VAL A 1 87 ? -0.244 -0.940 0.308 1.00 94.19 87 VAL A N 1
ATOM 659 C CA . VAL A 1 87 ? -0.318 0.097 1.347 1.00 94.19 87 VAL A CA 1
ATOM 660 C C . VAL A 1 87 ? -1.754 0.250 1.850 1.00 94.19 87 VAL A C 1
ATOM 662 O O . VAL A 1 87 ? -1.954 0.403 3.050 1.00 94.19 87 VAL A O 1
ATOM 665 N N . ALA A 1 88 ? -2.749 0.173 0.966 1.00 93.44 88 ALA A N 1
ATOM 666 C CA . ALA A 1 88 ? -4.160 0.251 1.334 1.00 93.44 88 ALA A CA 1
ATOM 667 C C . ALA A 1 88 ? -4.584 -0.927 2.227 1.00 93.44 88 ALA A C 1
ATOM 669 O O . ALA A 1 88 ? -5.268 -0.727 3.227 1.00 93.44 88 ALA A O 1
ATOM 670 N N . ALA A 1 89 ? -4.090 -2.134 1.937 1.00 93.31 89 ALA A N 1
ATOM 671 C CA . ALA A 1 89 ? -4.330 -3.345 2.725 1.00 93.31 89 ALA A CA 1
ATOM 672 C C . ALA A 1 89 ? -3.509 -3.428 4.033 1.00 93.31 89 ALA A C 1
ATOM 674 O O . ALA A 1 89 ? -3.288 -4.517 4.562 1.00 93.31 89 ALA A O 1
ATOM 675 N N . TRP A 1 90 ? -3.015 -2.301 4.560 1.00 94.69 90 TRP A N 1
ATOM 676 C CA . TRP A 1 90 ? -2.187 -2.277 5.771 1.00 94.69 90 TRP A CA 1
ATOM 677 C C . TRP A 1 90 ? -2.906 -2.830 7.008 1.00 94.69 90 TRP A C 1
ATOM 679 O O . TRP A 1 90 ? -2.284 -3.498 7.836 1.00 94.69 90 TRP A O 1
ATOM 689 N N . TYR A 1 91 ? -4.203 -2.546 7.141 1.00 93.62 91 TYR A N 1
ATOM 690 C CA . TYR A 1 91 ? -5.027 -3.102 8.207 1.00 93.62 91 TYR A CA 1
ATOM 691 C C . TYR A 1 91 ? -5.835 -4.288 7.674 1.00 93.62 91 TYR A C 1
ATOM 693 O O . TYR A 1 91 ? -6.503 -4.141 6.648 1.00 93.62 91 TYR A O 1
ATOM 701 N N . PRO A 1 92 ? -5.781 -5.453 8.346 1.00 91.69 92 PRO A N 1
ATOM 702 C CA . PRO A 1 92 ? -6.599 -6.592 7.971 1.00 91.69 92 PRO A CA 1
ATOM 703 C C . PRO A 1 92 ? -8.079 -6.286 8.203 1.00 91.69 92 PRO A C 1
ATOM 705 O O . PRO A 1 92 ? -8.444 -5.403 8.982 1.00 91.69 92 PRO A O 1
ATOM 708 N N . TYR A 1 93 ? -8.926 -7.044 7.519 1.00 91.19 93 TYR A N 1
ATOM 709 C CA . TYR A 1 93 ? -10.366 -6.926 7.651 1.00 91.19 93 TYR A CA 1
ATOM 710 C C . TYR A 1 93 ? -10.855 -7.438 9.015 1.00 91.19 93 TYR A C 1
ATOM 712 O O . TYR A 1 93 ? -10.475 -8.525 9.456 1.00 91.19 93 TYR A O 1
ATOM 720 N N . ASP A 1 94 ? -11.712 -6.659 9.678 1.00 89.62 94 ASP A N 1
ATOM 721 C CA . ASP A 1 94 ? -12.280 -7.008 10.981 1.00 89.62 94 ASP A CA 1
ATOM 722 C C . ASP A 1 94 ? -13.571 -7.823 10.806 1.00 89.62 94 ASP A C 1
ATOM 724 O O . ASP A 1 94 ? -14.660 -7.254 10.756 1.00 89.62 94 ASP A O 1
ATOM 728 N N . ILE A 1 95 ? -13.459 -9.153 10.821 1.00 87.50 95 ILE A N 1
ATOM 729 C CA . ILE A 1 95 ? -14.587 -10.105 10.674 1.00 87.50 95 ILE A CA 1
ATOM 730 C C . ILE A 1 95 ? -15.712 -9.841 11.696 1.00 87.50 95 ILE A C 1
ATOM 732 O O . ILE A 1 95 ? -16.896 -10.013 11.438 1.00 87.50 95 ILE A O 1
ATOM 736 N N . ASN A 1 96 ? -15.351 -9.338 12.880 1.00 86.50 96 ASN A N 1
ATOM 737 C CA . ASN A 1 96 ? -16.299 -9.049 13.958 1.00 86.50 96 ASN A CA 1
ATOM 738 C C . ASN A 1 96 ? -17.344 -7.968 13.628 1.00 86.50 96 ASN A C 1
ATOM 740 O O . ASN A 1 96 ? -18.237 -7.746 14.447 1.00 86.50 96 ASN A O 1
ATOM 744 N N . LYS A 1 97 ? -17.168 -7.223 12.530 1.00 86.06 97 LYS A N 1
ATOM 745 C CA . LYS A 1 97 ? -18.094 -6.168 12.100 1.00 86.06 97 LYS A CA 1
ATOM 746 C C . LYS A 1 97 ? -19.220 -6.700 11.212 1.00 86.06 97 LYS A C 1
ATOM 748 O O . LYS A 1 97 ? -20.226 -6.008 11.095 1.00 86.06 97 LYS A O 1
ATOM 753 N N . ASP A 1 98 ? -19.064 -7.891 10.638 1.00 86.94 98 ASP A N 1
ATOM 754 C CA . ASP A 1 98 ? -20.053 -8.494 9.737 1.00 86.94 98 ASP A CA 1
ATOM 755 C C . ASP A 1 98 ? -21.228 -9.104 10.486 1.00 86.94 98 ASP A C 1
ATOM 757 O O . ASP A 1 98 ? -22.373 -8.974 10.062 1.00 86.94 98 ASP A O 1
ATOM 761 N N . ASP A 1 99 ? -20.945 -9.749 11.619 1.00 90.81 99 ASP A N 1
ATOM 762 C CA . ASP A 1 99 ? -21.952 -10.475 12.379 1.00 90.81 99 ASP A CA 1
ATOM 763 C C . ASP A 1 99 ? -22.866 -9.501 13.148 1.00 90.81 99 ASP A C 1
ATOM 765 O O . ASP A 1 99 ? -22.443 -8.915 14.160 1.00 90.81 99 ASP A O 1
ATOM 769 N N . PRO A 1 100 ? -24.153 -9.358 12.763 1.00 90.81 100 PRO A N 1
ATOM 770 C CA . PRO A 1 100 ? -25.059 -8.412 13.413 1.00 90.81 100 PRO A CA 1
ATOM 771 C C . PRO A 1 100 ? -25.285 -8.761 14.890 1.00 90.81 100 PRO A C 1
ATOM 773 O O . PRO A 1 100 ? -25.437 -7.869 15.723 1.00 90.81 100 PRO A O 1
ATOM 776 N N . LEU A 1 101 ? -25.232 -10.049 15.246 1.00 90.19 101 LEU A N 1
ATOM 777 C CA . LEU A 1 101 ? -25.378 -10.524 16.624 1.00 90.19 101 LEU A CA 1
ATOM 778 C C . LEU A 1 101 ? -24.207 -10.088 17.519 1.00 90.19 101 LEU A C 1
ATOM 780 O O . LEU A 1 101 ? -24.412 -9.670 18.661 1.00 90.19 101 LEU A O 1
ATOM 784 N N . VAL A 1 102 ? -22.973 -10.146 17.006 1.00 90.44 102 VAL A N 1
ATOM 785 C CA . VAL A 1 102 ? -21.770 -9.749 17.756 1.00 90.44 102 VAL A CA 1
ATOM 786 C C . VAL A 1 102 ? -21.747 -8.236 17.962 1.00 90.44 102 VAL A C 1
ATOM 788 O O . VAL A 1 102 ? -21.410 -7.770 19.057 1.00 90.44 102 VAL A O 1
ATOM 791 N N . MET A 1 103 ? -22.137 -7.474 16.939 1.00 90.44 103 MET A N 1
ATOM 792 C CA . MET A 1 103 ? -22.237 -6.017 17.008 1.00 90.44 103 MET A CA 1
ATOM 793 C C . MET A 1 103 ? -23.347 -5.561 17.961 1.00 90.44 103 MET A C 1
ATOM 795 O O . MET A 1 103 ? -23.089 -4.723 18.829 1.00 90.44 103 MET A O 1
ATOM 799 N N . ALA A 1 104 ? -24.538 -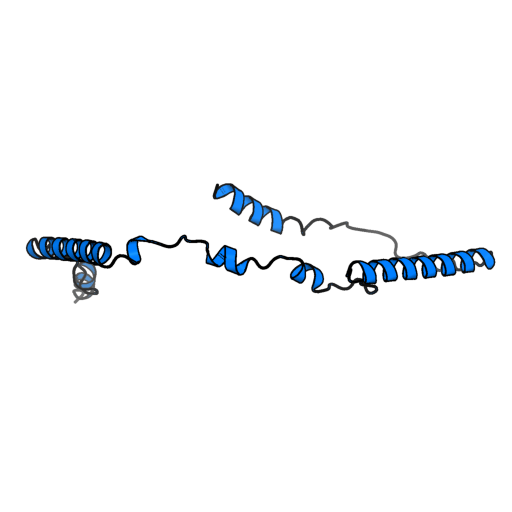6.163 17.875 1.00 92.19 104 ALA A N 1
ATOM 800 C CA . ALA A 1 104 ? -25.658 -5.865 18.767 1.00 92.19 104 ALA A CA 1
ATOM 801 C C . ALA A 1 104 ? -25.318 -6.158 20.236 1.00 92.19 104 ALA A C 1
ATOM 803 O O . ALA A 1 104 ? -25.592 -5.335 21.108 1.00 92.19 104 ALA A O 1
ATOM 804 N N . ARG A 1 105 ? -24.641 -7.280 20.518 1.00 93.50 105 ARG A N 1
ATOM 805 C CA . ARG A 1 105 ? -24.199 -7.623 21.879 1.00 93.50 105 ARG A CA 1
ATOM 806 C C . ARG A 1 105 ? -23.234 -6.584 22.454 1.00 93.50 105 ARG A C 1
ATOM 808 O O . ARG A 1 105 ? -23.452 -6.099 23.562 1.00 93.50 105 ARG A O 1
ATOM 815 N N . LYS A 1 106 ? -22.188 -6.215 21.704 1.00 93.75 106 LYS A N 1
ATOM 816 C CA . LYS A 1 106 ? -21.202 -5.206 22.143 1.00 93.75 106 LYS A CA 1
ATOM 817 C C . LYS A 1 106 ? -21.860 -3.856 22.413 1.00 93.75 106 LYS A C 1
ATOM 819 O O . LYS A 1 106 ? -21.519 -3.182 23.385 1.00 93.75 106 LYS A O 1
ATOM 824 N N . GLU A 1 107 ? -22.804 -3.467 21.563 1.00 94.94 107 GLU A N 1
ATOM 825 C CA . GLU A 1 107 ? -23.538 -2.219 21.736 1.00 94.94 107 GLU A CA 1
ATOM 826 C C . GLU A 1 107 ? -24.456 -2.267 22.965 1.00 94.94 107 GLU A C 1
ATOM 828 O O . GLU A 1 107 ? -24.457 -1.331 23.765 1.00 94.94 107 GLU A O 1
ATOM 833 N N . GLN A 1 108 ? -25.151 -3.382 23.199 1.00 96.38 108 GLN A N 1
ATOM 834 C CA . GLN A 1 108 ? -25.979 -3.558 24.390 1.00 96.38 108 GLN A CA 1
ATOM 835 C C . GLN A 1 108 ? -25.148 -3.507 25.680 1.00 96.38 108 GLN A C 1
ATOM 837 O O . GLN A 1 108 ? -25.517 -2.823 26.635 1.00 96.38 108 GLN A O 1
ATOM 842 N N . GLU A 1 109 ? -23.987 -4.165 25.714 1.00 96.44 109 GLU A N 1
ATOM 843 C CA . GLU A 1 109 ? -23.058 -4.102 26.849 1.00 96.44 109 GLU A CA 1
ATOM 844 C C . GLU A 1 109 ? -22.576 -2.666 27.110 1.00 96.44 109 GLU A C 1
ATOM 846 O O . GLU A 1 109 ? -22.524 -2.210 28.261 1.00 96.44 109 GLU A O 1
ATOM 851 N N . ARG A 1 110 ? -22.267 -1.921 26.039 1.00 96.00 110 ARG A N 1
ATOM 852 C CA . ARG A 1 110 ? -21.885 -0.505 26.109 1.00 96.00 110 ARG A CA 1
ATOM 853 C C . ARG A 1 110 ? -23.004 0.341 26.721 1.00 96.00 110 ARG A C 1
ATOM 855 O O . ARG A 1 110 ? -22.724 1.179 27.585 1.00 96.00 110 ARG A O 1
ATOM 862 N N . LEU A 1 111 ? -24.250 0.122 26.299 1.00 96.31 111 LEU A N 1
ATOM 863 C CA . LEU A 1 111 ? -25.433 0.827 26.800 1.00 96.31 111 LEU A CA 1
ATOM 864 C C . LEU A 1 111 ? -25.707 0.500 28.272 1.00 96.31 111 LEU A C 1
ATOM 866 O O . LEU A 1 111 ? -25.819 1.423 29.080 1.00 96.31 111 LEU A O 1
ATOM 870 N N . ASN A 1 112 ? -25.695 -0.781 28.642 1.00 96.75 112 ASN A N 1
ATOM 871 C CA . ASN A 1 112 ? -25.905 -1.241 30.017 1.00 96.75 112 ASN A CA 1
ATOM 872 C C . ASN A 1 112 ? -24.861 -0.639 30.974 1.00 96.75 112 ASN A C 1
ATOM 874 O O . ASN A 1 112 ? -25.188 -0.133 32.050 1.00 96.75 112 ASN A O 1
ATOM 878 N N . LYS A 1 113 ? -23.583 -0.617 30.570 1.00 95.56 113 LYS A N 1
ATOM 879 C CA . LYS A 1 113 ? -22.506 0.007 31.356 1.00 95.56 113 LYS A CA 1
ATOM 880 C C . LYS A 1 113 ? -22.737 1.504 31.551 1.00 95.56 113 LYS A C 1
ATOM 882 O O . LYS A 1 113 ? -22.513 2.036 32.642 1.00 95.56 113 LYS A O 1
ATOM 887 N N . LEU A 1 114 ? -23.171 2.189 30.499 1.00 94.94 114 LEU A N 1
ATOM 888 C CA . LEU A 1 114 ? -23.444 3.621 30.531 1.00 94.94 114 LEU A CA 1
ATOM 889 C C . LEU A 1 114 ? -24.652 3.943 31.420 1.00 94.94 114 LEU A C 1
ATOM 891 O O . LEU A 1 114 ? -24.612 4.919 32.169 1.00 94.94 114 LEU A O 1
ATOM 895 N N . GLU A 1 115 ? -25.685 3.105 31.399 1.00 94.94 115 GLU A N 1
ATOM 896 C CA . GLU A 1 115 ? -26.843 3.213 32.283 1.00 94.94 115 GLU A CA 1
ATOM 897 C C . GLU A 1 115 ? -26.454 3.027 33.757 1.00 94.94 115 GLU A C 1
ATOM 899 O O . GLU A 1 115 ? -26.762 3.883 34.590 1.00 94.94 115 GLU A O 1
ATOM 904 N N . MET A 1 116 ? -25.690 1.981 34.084 1.00 95.44 116 MET A N 1
ATOM 905 C CA . MET A 1 116 ? -25.191 1.768 35.448 1.00 95.44 116 MET A CA 1
ATOM 906 C C . MET A 1 116 ? -24.355 2.953 35.958 1.00 95.44 116 MET A C 1
ATOM 908 O O . MET A 1 116 ? -24.483 3.358 37.115 1.00 95.44 116 MET A O 1
ATOM 912 N N . LEU A 1 117 ? -23.507 3.542 35.106 1.00 94.94 117 LEU A N 1
ATOM 913 C CA . LEU A 1 117 ? -22.711 4.723 35.459 1.00 94.94 117 LEU A CA 1
ATOM 914 C C . LEU A 1 117 ? -23.579 5.965 35.684 1.00 94.94 117 LEU A C 1
ATOM 916 O O . LEU A 1 117 ? -23.308 6.727 36.615 1.00 94.94 117 LEU A O 1
ATOM 920 N N . LYS A 1 118 ? -24.629 6.155 34.874 1.00 92.56 118 LYS A N 1
ATOM 921 C CA . LYS A 1 118 ? -25.608 7.236 35.057 1.00 92.56 118 LYS A CA 1
ATOM 922 C C . LYS A 1 118 ? -26.345 7.106 36.386 1.00 92.56 118 LYS A C 1
ATOM 924 O O . LYS A 1 118 ? -26.412 8.093 37.110 1.00 92.56 118 LYS A O 1
ATOM 929 N N . ARG A 1 119 ? -26.800 5.899 36.749 1.00 94.19 119 ARG A N 1
ATOM 930 C CA . ARG A 1 119 ? -27.463 5.638 38.043 1.00 94.19 119 ARG A CA 1
ATOM 931 C C . ARG A 1 119 ? -26.577 6.008 39.235 1.00 94.19 119 ARG A C 1
ATOM 933 O O . ARG A 1 119 ? -27.057 6.540 40.224 1.00 94.19 119 ARG A O 1
ATOM 940 N N . ARG A 1 120 ? -25.264 5.790 39.121 1.00 94.56 120 ARG A N 1
ATOM 941 C CA . ARG A 1 120 ? -24.273 6.146 40.155 1.00 94.56 120 ARG A CA 1
ATOM 942 C C . ARG A 1 120 ? -23.860 7.625 40.147 1.00 94.56 120 ARG A C 1
ATOM 944 O O . ARG A 1 120 ? -22.971 7.994 40.909 1.00 94.56 120 ARG A O 1
ATOM 951 N N . GLY A 1 121 ? -24.382 8.448 39.232 1.00 90.69 121 GLY A N 1
ATOM 952 C CA . GLY A 1 121 ? -23.926 9.831 39.030 1.00 90.69 121 GLY A CA 1
ATOM 953 C C . GLY A 1 121 ? -22.490 9.951 38.495 1.00 90.69 121 GLY A C 1
ATOM 954 O O . GLY A 1 121 ? -21.924 11.041 38.461 1.00 90.69 121 GLY A O 1
ATOM 955 N N . LYS A 1 122 ? -21.890 8.835 38.055 1.00 91.50 122 LYS A N 1
ATOM 956 C CA . LYS A 1 122 ? -20.525 8.743 37.499 1.00 91.50 122 LYS A CA 1
ATOM 957 C C . LYS A 1 122 ? -20.529 8.696 35.968 1.00 91.50 122 LYS A C 1
ATOM 959 O O . LYS A 1 122 ? -19.546 8.292 35.350 1.00 91.50 122 LYS A O 1
ATOM 964 N N . GLY A 1 123 ? -21.650 9.064 35.352 1.00 90.88 123 GLY A N 1
ATOM 965 C CA . GLY A 1 123 ? -21.767 9.165 33.906 1.00 90.88 123 GLY A CA 1
ATOM 966 C C . GLY A 1 123 ? -20.866 10.274 33.350 1.00 90.88 123 GLY A C 1
ATOM 967 O O . GLY A 1 123 ? -20.621 11.273 34.035 1.00 90.88 123 GLY A O 1
ATOM 968 N N . PRO A 1 124 ? -20.370 10.131 32.111 1.00 91.06 124 PRO A N 1
ATOM 969 C CA . PRO A 1 124 ? -19.642 11.209 31.458 1.00 91.06 124 PRO A CA 1
ATOM 970 C C . PRO A 1 124 ? -20.537 12.462 31.385 1.00 91.06 124 PRO A C 1
ATOM 972 O O . PRO A 1 124 ? -21.699 12.355 30.979 1.00 91.06 124 PRO A O 1
ATOM 975 N N . PRO A 1 125 ? -20.038 13.649 31.780 1.00 89.50 125 PRO A N 1
ATOM 976 C CA . PRO A 1 125 ? -20.814 14.879 31.702 1.00 89.50 125 PRO A CA 1
ATOM 977 C C . PRO A 1 125 ? -21.086 15.247 30.241 1.00 89.50 125 PRO A C 1
ATOM 979 O O . PRO A 1 125 ? -20.351 14.853 29.330 1.00 89.50 125 PRO A O 1
ATOM 982 N N . LYS A 1 126 ? -22.121 16.059 30.007 1.00 89.44 126 LYS A N 1
ATOM 983 C CA . LYS A 1 126 ? -22.400 16.595 28.672 1.00 89.44 126 LYS A CA 1
ATOM 984 C C . LYS A 1 126 ? -21.170 17.356 28.160 1.00 89.44 126 LYS A C 1
ATOM 986 O O . LYS A 1 126 ? -20.553 18.130 28.894 1.00 89.44 126 LYS A O 1
ATOM 991 N N . LYS A 1 127 ? -20.805 17.130 26.894 1.00 88.06 127 LYS A N 1
ATOM 992 C CA . LYS A 1 127 ? -19.728 17.863 26.211 1.00 88.06 127 LYS A CA 1
ATOM 993 C C . LYS A 1 127 ? -19.923 19.374 26.422 1.00 88.06 127 LYS A C 1
ATOM 995 O O . LYS A 1 127 ? -21.033 19.867 26.272 1.00 88.06 127 LYS A O 1
ATOM 1000 N N . GLY A 1 128 ? -18.862 20.078 26.815 1.00 83.81 128 GLY A N 1
ATOM 1001 C CA . GLY A 1 128 ? -18.908 21.510 27.145 1.00 83.81 128 GLY A CA 1
ATOM 1002 C C . GLY A 1 128 ? -19.270 21.825 28.602 1.00 83.81 128 GLY A C 1
ATOM 1003 O O . GLY A 1 128 ? -18.855 22.856 29.106 1.00 83.81 128 GLY A O 1
ATOM 1004 N N . GLN A 1 129 ? -19.913 20.909 29.333 1.00 82.94 129 GLN A N 1
ATOM 1005 C CA . GLN A 1 129 ? -20.324 21.097 30.735 1.00 82.94 129 GLN A CA 1
ATOM 1006 C C . GLN A 1 129 ? -19.362 20.441 31.739 1.00 82.94 129 GLN A C 1
ATOM 1008 O O . GLN A 1 129 ? -19.748 19.974 32.814 1.00 82.94 129 GLN A O 1
ATOM 1013 N N . GLY A 1 130 ? -18.081 20.365 31.373 1.00 85.12 130 GLY A N 1
ATOM 1014 C CA . GLY A 1 130 ? -17.044 19.808 32.235 1.00 85.12 130 GLY A CA 1
ATOM 1015 C C . GLY A 1 130 ? -16.802 20.674 33.473 1.00 85.12 130 GLY A C 1
ATOM 1016 O O . GLY A 1 130 ? -17.059 21.876 33.472 1.00 85.12 130 GLY A O 1
ATOM 1017 N N . LYS A 1 131 ? -16.222 20.081 34.525 1.00 81.19 131 LYS A N 1
ATOM 1018 C CA . LYS A 1 131 ? -15.898 20.795 35.777 1.00 81.19 131 LYS A CA 1
ATOM 1019 C C . LYS A 1 131 ? -15.090 22.085 35.544 1.00 81.19 131 LYS A C 1
ATOM 1021 O O . LYS A 1 131 ? -15.297 23.064 36.248 1.00 81.19 131 LYS A O 1
ATOM 1026 N N . ARG A 1 132 ? -14.209 22.097 34.532 1.00 81.56 132 ARG A N 1
ATOM 1027 C CA . ARG A 1 132 ? -13.393 23.266 34.152 1.00 81.56 132 ARG A CA 1
ATOM 1028 C C . ARG A 1 132 ? -14.210 24.400 33.518 1.00 81.56 132 ARG A C 1
ATOM 1030 O O . ARG A 1 132 ? -13.958 25.551 33.843 1.00 81.56 132 ARG A O 1
ATOM 1037 N N . ALA A 1 133 ? -15.214 24.090 32.695 1.00 76.44 133 ALA A N 1
ATOM 1038 C CA . ALA A 1 133 ? -16.056 25.101 32.046 1.00 76.44 133 ALA A CA 1
ATOM 1039 C C . ALA A 1 133 ? -16.910 25.884 33.059 1.00 76.44 133 ALA A C 1
ATOM 1041 O O . ALA A 1 133 ? -17.108 27.086 32.922 1.00 76.44 133 ALA A O 1
ATOM 1042 N N . LYS A 1 134 ? -17.339 25.224 34.143 1.00 68.62 134 LYS A N 1
ATOM 1043 C CA . LYS A 1 134 ? -18.046 25.881 35.254 1.00 68.62 134 LYS A CA 1
ATOM 1044 C C . LYS A 1 134 ? -17.164 26.848 36.057 1.00 68.62 134 LYS A C 1
ATOM 1046 O O . LYS A 1 134 ? -17.697 27.731 36.717 1.00 68.62 134 LYS A O 1
ATOM 1051 N N . LYS A 1 135 ? -15.836 26.675 36.028 1.00 70.25 135 LYS A N 1
ATOM 1052 C CA . LYS A 1 135 ? -14.881 27.539 36.741 1.00 70.25 135 LYS A CA 1
ATOM 1053 C C . LYS A 1 135 ? -14.570 28.813 35.951 1.00 70.25 135 LYS A C 1
ATOM 1055 O O . LYS A 1 135 ? -14.482 29.872 36.553 1.00 70.25 135 LYS A O 1
ATOM 1060 N N . SER A 1 136 ? -14.448 28.726 34.625 1.00 63.00 136 SER A N 1
ATOM 1061 C CA . SER A 1 136 ? -14.184 29.894 33.770 1.00 63.00 136 SER A CA 1
ATOM 1062 C C . SER A 1 136 ? -15.379 30.844 33.631 1.00 63.00 136 SER A C 1
ATOM 1064 O O . SER A 1 136 ? -15.169 32.020 33.389 1.00 63.00 136 SER A O 1
ATOM 1066 N N . GLY A 1 137 ? -16.617 30.368 33.812 1.00 60.31 137 GLY A N 1
ATOM 1067 C CA . GLY A 1 137 ? -17.822 31.217 33.816 1.00 60.31 137 GLY A CA 1
ATOM 1068 C C . GLY A 1 137 ? -18.165 31.863 35.167 1.00 60.31 137 GLY A C 1
ATOM 1069 O O . GLY A 1 137 ? -19.187 32.526 35.267 1.00 60.31 137 GLY A O 1
ATOM 1070 N N . ARG A 1 138 ? -17.358 31.630 36.214 1.00 59.69 138 ARG A N 1
ATOM 1071 C CA . ARG A 1 138 ? -17.543 32.161 37.582 1.00 59.69 138 ARG A CA 1
ATOM 1072 C C . ARG A 1 138 ? -16.514 33.237 37.963 1.00 59.69 138 ARG A C 1
ATOM 1074 O O . ARG A 1 138 ? -16.391 33.560 39.136 1.00 59.69 138 ARG A O 1
ATOM 1081 N N . ALA A 1 139 ? -15.749 33.748 36.999 1.00 55.41 139 ALA A N 1
ATOM 1082 C CA . ALA A 1 139 ? -14.929 34.938 37.201 1.00 55.41 139 ALA A CA 1
ATOM 1083 C C . ALA A 1 139 ? -15.811 36.174 36.963 1.00 55.41 139 ALA A C 1
ATOM 1085 O O . ALA A 1 139 ? -15.955 36.624 35.829 1.00 55.41 139 ALA A O 1
ATOM 1086 N N . GLY A 1 140 ? -16.453 36.629 38.035 1.00 51.22 140 GLY A N 1
ATOM 1087 C CA . GLY A 1 140 ? -17.277 37.827 38.160 1.00 51.22 140 GLY A CA 1
ATOM 1088 C C . GLY A 1 140 ? -17.417 38.127 39.640 1.00 51.22 140 GLY A C 1
ATOM 1089 O O . GLY A 1 140 ? -17.741 37.162 40.372 1.00 51.22 140 GLY A O 1
#

Organism: NCBI:txid374723

Sequence (140 aa):
MRERVNRLLRSNLNKTRKVAIPISLSILCSCEMSVGSSLGSLKNVLAEAAMKGVTEARARIFGHVLNPTGQRSAHKLLRKKLIGDKVAAWYPYDINKDDPLVMARKEQERLNKLEMLKRRGKGPPKKGQGKRAKKSGRAG

pLDDT: mean 77.41, std 19.73, range [32.72, 96.75]

Secondary structure (DSSP, 8-state):
-HHHHHHHHHHTTGGG---------------------HHHHHHHHHHHHHHHHHHHHHHHHHTPPP-TT----THHHHTSPP-HHHHHTTSPP-GGGT-HHHHHHHHHHHHHHHHHHHHTT-SPPPTT--TTHHHHTT--

InterPro domains:
  IPR013219 Small ribosomal subunit protein mS33 [PF08293] (52-127)
  IPR013219 Small ribosomal subunit protein mS33 [PTHR13362] (41-136)